Protein AF-Q8KGZ3-F1 (afdb_monomer_lite)

pLDDT: mean 70.49, std 17.7, range [33.31, 92.25]

Radius of gyration: 17.29 Å; chains: 1; bounding box: 45×26×31 Å

InterPro domains:
  IPR012674 Calycin [G3DSA:2.40.128.20] (1-77)
  IPR012674 Calycin [SSF50814] (2-81)
  IPR015304 ZinT domain [PF09223] (1-73)

Sequence (81 aa):
MAYKAESGDQSADEYALRDRLSHQFERITIDGDTVAFFEGGKPLEACYAGDGCEILTSKKGNRMGVKFRFGVALASSHLFG

Structure (mmCIF, N/CA/C/O backbone):
data_AF-Q8KGZ3-F1
#
_entry.id  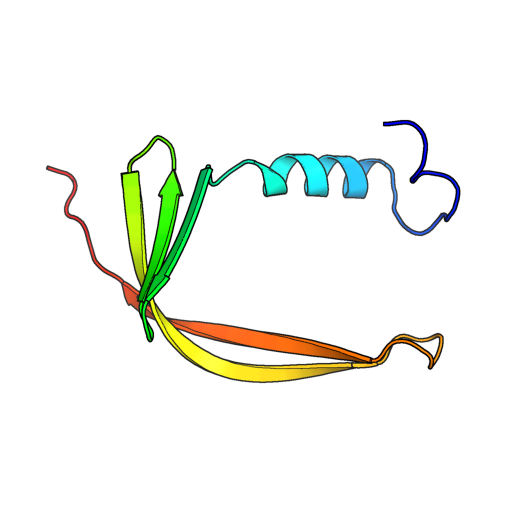 AF-Q8KGZ3-F1
#
loop_
_atom_site.group_PDB
_atom_site.id
_atom_site.type_symbol
_atom_site.label_atom_id
_atom_site.label_alt_id
_atom_site.label_comp_id
_atom_site.label_asym_id
_atom_site.label_entity_id
_atom_site.label_seq_id
_atom_site.pdbx_PDB_ins_code
_atom_site.Cartn_x
_atom_site.Cartn_y
_atom_site.Cartn_z
_atom_site.occupancy
_atom_site.B_iso_or_equiv
_atom_site.auth_seq_id
_atom_site.auth_comp_id
_atom_site.auth_asym_id
_atom_site.auth_atom_id
_atom_site.pdbx_PDB_model_num
ATOM 1 N N . MET A 1 1 ? 23.823 -4.803 16.781 1.00 46.06 1 MET A N 1
ATOM 2 C CA . MET A 1 1 ? 24.274 -3.705 15.894 1.00 46.06 1 MET A CA 1
ATOM 3 C C . MET A 1 1 ? 25.685 -3.906 15.308 1.00 46.06 1 MET A C 1
ATOM 5 O O . MET A 1 1 ? 26.193 -2.984 14.695 1.00 46.06 1 MET A O 1
ATOM 9 N N . ALA A 1 2 ? 26.308 -5.092 15.382 1.00 44.62 2 ALA A N 1
ATOM 10 C CA . ALA A 1 2 ? 27.719 -5.272 14.995 1.00 44.62 2 ALA A CA 1
ATOM 11 C C . ALA A 1 2 ? 27.949 -6.281 13.845 1.00 44.62 2 ALA A C 1
ATOM 13 O O . ALA A 1 2 ? 28.863 -7.090 13.925 1.00 44.62 2 ALA A O 1
ATOM 14 N N . TYR A 1 3 ? 27.117 -6.286 12.791 1.00 39.31 3 TYR A N 1
ATOM 15 C CA . TYR A 1 3 ? 27.339 -7.218 11.661 1.00 39.31 3 TYR A CA 1
ATOM 16 C C . TYR A 1 3 ? 26.993 -6.682 10.256 1.00 39.31 3 TYR A C 1
ATOM 18 O O . TYR A 1 3 ? 27.024 -7.425 9.284 1.00 39.31 3 TYR A O 1
ATOM 26 N N . LYS A 1 4 ? 26.658 -5.394 10.095 1.00 44.19 4 LYS A N 1
ATOM 27 C CA . LYS A 1 4 ? 26.294 -4.814 8.779 1.00 44.19 4 LYS A CA 1
ATOM 28 C C . LYS A 1 4 ? 27.177 -3.635 8.349 1.00 44.19 4 LYS A C 1
ATOM 30 O O . LYS A 1 4 ? 26.731 -2.798 7.580 1.00 44.19 4 LYS A O 1
ATOM 35 N N . ALA A 1 5 ? 28.413 -3.553 8.837 1.00 44.66 5 ALA A N 1
ATOM 36 C CA . ALA A 1 5 ? 29.312 -2.431 8.538 1.00 44.66 5 ALA A CA 1
ATOM 37 C C . ALA A 1 5 ? 30.528 -2.799 7.664 1.00 44.66 5 ALA A C 1
ATOM 39 O O . ALA A 1 5 ? 31.359 -1.939 7.410 1.00 44.66 5 ALA A O 1
ATOM 40 N N . GLU A 1 6 ? 30.643 -4.040 7.175 1.00 42.59 6 GLU A N 1
ATOM 41 C CA . GLU A 1 6 ? 31.826 -4.485 6.407 1.00 42.59 6 GLU A CA 1
ATOM 42 C C . GLU A 1 6 ? 31.602 -4.553 4.885 1.00 42.59 6 GLU A C 1
ATOM 44 O O . GLU A 1 6 ? 32.405 -5.085 4.129 1.00 42.59 6 GLU A O 1
ATOM 49 N N . SER A 1 7 ? 30.500 -4.007 4.376 1.00 44.81 7 SER A N 1
ATOM 50 C CA . SER A 1 7 ? 30.314 -3.837 2.931 1.00 44.81 7 SER A CA 1
ATOM 51 C C . SER A 1 7 ? 29.966 -2.386 2.670 1.00 44.81 7 SER A C 1
ATOM 53 O O . SER A 1 7 ? 28.800 -2.001 2.656 1.00 44.81 7 SER A O 1
ATOM 55 N N . GLY A 1 8 ? 31.023 -1.581 2.570 1.00 50.97 8 GLY A N 1
ATOM 56 C CA . GLY A 1 8 ? 30.949 -0.157 2.294 1.00 50.97 8 GLY A CA 1
ATOM 57 C C . GLY A 1 8 ? 30.248 0.117 0.971 1.00 50.97 8 GLY A C 1
ATOM 58 O O . GLY A 1 8 ? 30.729 -0.297 -0.078 1.00 50.97 8 GLY A O 1
ATOM 59 N N . ASP A 1 9 ? 29.110 0.799 1.058 1.00 51.16 9 ASP A N 1
ATOM 60 C CA . ASP A 1 9 ? 28.564 1.673 0.011 1.00 51.16 9 ASP A CA 1
ATOM 61 C C . ASP A 1 9 ? 27.464 2.592 0.579 1.00 51.16 9 ASP A C 1
ATOM 63 O O . ASP A 1 9 ? 26.541 2.963 -0.129 1.00 51.16 9 ASP A O 1
ATOM 67 N N . GLN A 1 10 ? 27.480 2.906 1.881 1.00 49.41 10 GLN A N 1
ATOM 68 C CA . GLN A 1 10 ? 26.514 3.838 2.475 1.00 49.41 10 GLN A CA 1
ATOM 69 C C . GLN A 1 10 ? 27.231 4.677 3.529 1.00 49.41 10 GLN A C 1
ATOM 71 O O . GLN A 1 10 ? 27.882 4.136 4.427 1.00 49.41 10 GLN A O 1
ATOM 76 N N . SER A 1 11 ? 27.151 6.000 3.389 1.00 51.12 11 SER A N 1
ATOM 77 C CA . SER A 1 11 ? 27.716 6.940 4.361 1.00 51.12 11 SER A CA 1
ATOM 78 C C . SER A 1 11 ? 26.991 6.788 5.706 1.00 51.12 11 SER A C 1
ATOM 80 O O . SER A 1 11 ? 25.812 6.433 5.737 1.00 51.12 11 SER A O 1
ATOM 82 N N . ALA A 1 12 ? 27.662 7.059 6.829 1.00 55.75 12 ALA A N 1
ATOM 83 C CA . ALA A 1 12 ? 27.070 6.935 8.171 1.00 55.75 12 ALA A CA 1
ATOM 84 C C . ALA A 1 12 ? 25.754 7.736 8.331 1.00 55.75 12 ALA A C 1
ATOM 86 O O . ALA A 1 12 ? 24.864 7.327 9.076 1.00 55.75 12 ALA A O 1
ATOM 87 N N . ASP A 1 13 ? 25.610 8.826 7.574 1.00 53.06 13 ASP A N 1
ATOM 88 C CA . ASP A 1 13 ? 24.413 9.673 7.500 1.00 53.06 13 ASP A CA 1
ATOM 89 C C . ASP A 1 13 ? 23.209 8.958 6.849 1.00 53.06 13 ASP A C 1
ATOM 91 O O . ASP A 1 13 ? 22.076 9.030 7.324 1.00 53.06 13 ASP A O 1
ATOM 95 N N . GLU A 1 14 ? 23.465 8.153 5.816 1.00 50.03 14 GLU A N 1
ATOM 96 C CA . GLU A 1 14 ? 22.454 7.353 5.116 1.00 50.03 14 GLU A CA 1
ATOM 97 C C . GLU A 1 14 ? 21.956 6.186 5.988 1.00 50.03 14 GLU A C 1
ATOM 99 O O . GLU A 1 14 ? 20.778 5.821 5.960 1.00 50.03 14 GLU A O 1
ATOM 104 N N . TYR A 1 15 ? 22.840 5.647 6.835 1.00 52.34 15 TYR A N 1
ATOM 105 C CA . TYR A 1 15 ? 22.472 4.679 7.869 1.00 52.34 15 TYR A CA 1
ATOM 106 C C . TYR A 1 15 ? 21.556 5.302 8.930 1.00 52.34 15 TYR A C 1
ATOM 108 O O . TYR A 1 15 ? 20.521 4.721 9.25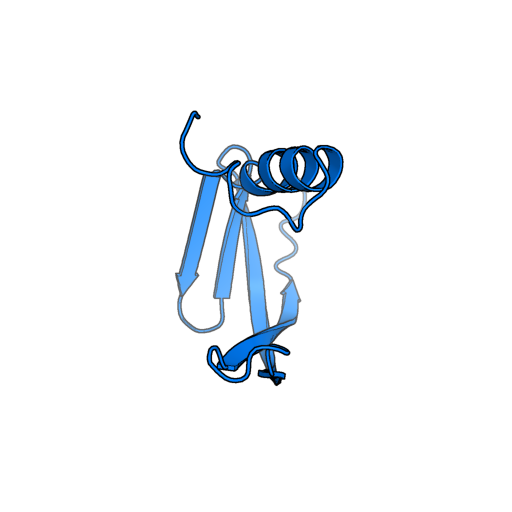4 1.00 52.34 15 TYR A O 1
ATOM 116 N N . ALA A 1 16 ? 21.890 6.497 9.426 1.00 55.22 16 ALA A N 1
ATOM 117 C CA . ALA A 1 16 ? 21.082 7.200 10.421 1.00 55.22 16 ALA A CA 1
ATOM 118 C C . ALA A 1 16 ? 19.691 7.595 9.885 1.00 55.22 16 ALA A C 1
ATOM 120 O O . ALA A 1 16 ? 18.696 7.481 10.602 1.00 55.22 16 ALA A O 1
ATOM 121 N N . LEU A 1 17 ? 19.593 8.002 8.615 1.00 52.91 17 LEU A N 1
ATOM 122 C CA . LEU A 1 17 ? 18.316 8.299 7.954 1.00 52.91 17 LEU A CA 1
ATOM 123 C C . LEU A 1 17 ? 17.437 7.056 7.787 1.00 52.91 17 LEU A C 1
ATOM 125 O O . LEU A 1 17 ? 16.229 7.131 8.020 1.00 52.91 17 LEU A O 1
ATOM 129 N N . ARG A 1 18 ? 18.029 5.908 7.432 1.00 53.12 18 ARG A N 1
ATOM 130 C CA . ARG A 1 18 ? 17.297 4.638 7.326 1.00 53.12 18 ARG A CA 1
ATOM 131 C C . ARG A 1 18 ? 16.684 4.236 8.665 1.00 53.12 18 ARG A C 1
ATOM 133 O O . ARG A 1 18 ? 15.522 3.847 8.692 1.00 53.12 18 ARG A O 1
ATOM 140 N N . ASP A 1 19 ? 17.446 4.365 9.749 1.00 53.19 19 ASP A N 1
ATOM 141 C CA . ASP A 1 19 ? 16.966 4.094 11.106 1.00 53.19 19 ASP A CA 1
ATOM 142 C C . ASP A 1 19 ? 15.913 5.117 11.565 1.00 53.19 19 ASP A C 1
ATOM 144 O O . ASP A 1 19 ? 14.976 4.761 12.274 1.00 53.19 19 ASP A O 1
ATOM 148 N N . ARG A 1 20 ? 15.9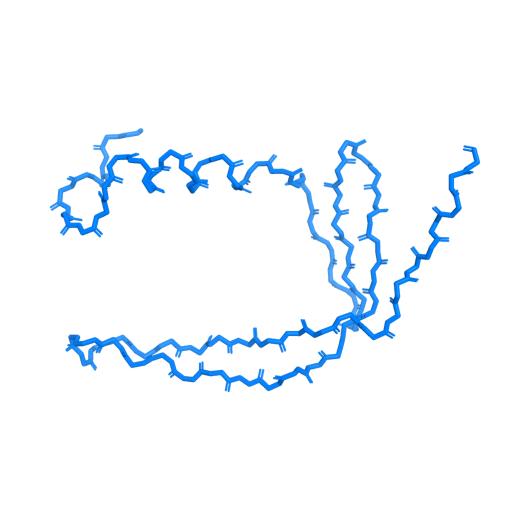87 6.381 11.130 1.00 51.84 20 ARG A N 1
ATOM 149 C CA . ARG A 1 20 ? 14.972 7.389 11.479 1.00 51.84 20 ARG A CA 1
ATOM 150 C C . ARG A 1 20 ? 13.635 7.165 10.766 1.00 51.84 20 ARG A C 1
ATOM 152 O O . ARG A 1 20 ? 12.588 7.352 11.375 1.00 51.84 20 ARG A O 1
ATOM 159 N N . LEU A 1 21 ? 13.663 6.7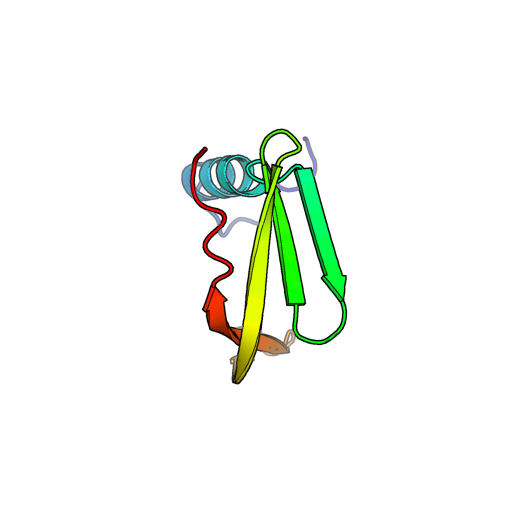59 9.496 1.00 52.56 21 LEU A N 1
ATOM 160 C CA . LEU A 1 21 ? 12.463 6.532 8.678 1.00 52.56 21 LEU A CA 1
ATOM 161 C C . LEU A 1 21 ? 11.759 5.204 8.992 1.00 52.56 21 LEU A C 1
ATOM 163 O O . LEU A 1 21 ? 10.548 5.101 8.819 1.00 52.56 21 LEU A O 1
ATOM 167 N N . SER A 1 22 ? 12.483 4.191 9.478 1.00 55.84 22 SER A N 1
ATOM 168 C CA . SER A 1 22 ? 11.911 2.863 9.740 1.00 55.84 22 SER A CA 1
ATOM 169 C C . SER A 1 22 ? 10.975 2.787 10.951 1.00 55.84 22 SER A C 1
ATOM 171 O O . SER A 1 22 ? 10.354 1.749 11.150 1.00 55.84 22 SER A O 1
ATOM 173 N N . HIS A 1 23 ? 10.869 3.847 11.756 1.00 58.03 23 HIS A N 1
ATOM 174 C CA . HIS A 1 23 ? 10.144 3.822 13.033 1.00 58.03 23 HIS A CA 1
ATOM 175 C C . HIS A 1 23 ? 8.935 4.765 13.092 1.00 58.03 23 HIS A C 1
ATOM 177 O O . HIS A 1 23 ? 8.402 4.982 14.175 1.00 58.03 23 HIS A O 1
ATOM 183 N N . GLN A 1 24 ? 8.500 5.346 11.968 1.00 69.75 24 GLN A N 1
ATOM 184 C CA . GLN A 1 24 ? 7.360 6.269 11.997 1.00 69.75 24 GLN A CA 1
ATOM 185 C C . GLN A 1 24 ? 6.015 5.549 12.196 1.00 69.75 24 GLN A C 1
ATOM 187 O O . GLN A 1 24 ? 5.139 6.074 12.874 1.00 69.75 24 GLN A O 1
ATOM 192 N N . PHE A 1 25 ? 5.857 4.341 11.652 1.00 78.44 25 PHE A N 1
ATOM 193 C CA . PHE A 1 25 ? 4.598 3.598 11.713 1.00 78.44 25 PHE A CA 1
ATOM 194 C C . PHE A 1 25 ? 4.753 2.301 12.501 1.00 78.44 25 PHE A C 1
ATOM 196 O O . PHE A 1 25 ? 5.713 1.554 12.319 1.00 78.44 25 PHE A O 1
ATOM 203 N N . GLU A 1 26 ? 3.778 2.023 13.359 1.00 86.31 26 GLU A N 1
ATOM 204 C CA . GLU A 1 26 ? 3.773 0.859 14.251 1.00 86.31 26 GLU A CA 1
ATOM 205 C C . GLU A 1 26 ? 3.262 -0.398 13.541 1.00 86.31 26 GLU A C 1
ATOM 207 O O . GLU A 1 26 ? 3.667 -1.520 13.847 1.00 86.31 26 GLU A O 1
ATOM 212 N N . ARG A 1 27 ? 2.337 -0.213 12.594 1.00 87.38 27 ARG A N 1
ATOM 213 C CA . ARG A 1 27 ? 1.676 -1.293 11.863 1.00 87.38 27 ARG A CA 1
ATOM 214 C C . ARG A 1 27 ? 1.221 -0.810 10.496 1.00 87.38 27 ARG A C 1
ATOM 216 O O . ARG A 1 27 ? 0.842 0.347 10.334 1.00 87.38 27 ARG A O 1
ATOM 223 N N . ILE A 1 28 ? 1.204 -1.730 9.539 1.00 90.38 28 ILE A N 1
ATOM 224 C CA . ILE A 1 28 ? 0.571 -1.542 8.236 1.00 90.38 28 ILE A CA 1
ATOM 225 C C . ILE A 1 28 ? -0.424 -2.685 8.042 1.00 90.38 28 ILE A C 1
ATOM 227 O O . ILE A 1 28 ? -0.073 -3.842 8.281 1.00 90.38 28 ILE A O 1
ATOM 231 N N . THR A 1 29 ? -1.651 -2.376 7.628 1.00 91.88 29 THR A N 1
ATOM 232 C CA . THR A 1 29 ? -2.614 -3.380 7.152 1.00 91.88 29 THR A CA 1
ATOM 233 C C . THR A 1 29 ? -2.944 -3.115 5.694 1.00 91.88 29 THR A C 1
ATOM 235 O O . THR A 1 29 ? -3.079 -1.964 5.285 1.00 91.88 29 THR A O 1
ATOM 238 N N . ILE A 1 30 ? -3.042 -4.186 4.913 1.00 92.25 30 ILE A N 1
ATOM 239 C CA . ILE A 1 30 ? -3.366 -4.144 3.488 1.00 92.25 30 ILE A CA 1
ATOM 240 C C . ILE A 1 30 ? -4.562 -5.070 3.293 1.00 92.25 30 ILE A C 1
ATOM 242 O O . ILE A 1 30 ? -4.443 -6.269 3.550 1.00 92.25 30 ILE A O 1
ATOM 246 N N . ASP A 1 31 ? -5.690 -4.507 2.873 1.00 90.44 31 ASP A N 1
ATOM 247 C CA . ASP A 1 31 ? -6.918 -5.230 2.545 1.00 90.44 31 ASP A CA 1
ATOM 248 C C . ASP A 1 31 ? -7.398 -4.785 1.161 1.00 90.44 31 ASP A C 1
ATOM 250 O O . ASP A 1 31 ? -7.796 -3.638 0.962 1.00 90.44 31 ASP A O 1
ATOM 254 N N . GLY A 1 32 ? -7.279 -5.674 0.172 1.00 90.88 32 GLY A N 1
ATOM 255 C CA . GLY A 1 32 ? -7.559 -5.336 -1.223 1.00 90.88 32 GLY A CA 1
ATOM 256 C C . GLY A 1 32 ? -6.704 -4.166 -1.726 1.00 90.88 32 GLY A C 1
ATOM 257 O O . GLY A 1 32 ? -5.476 -4.249 -1.753 1.00 90.88 32 GLY A O 1
ATOM 258 N N . ASP A 1 33 ? -7.365 -3.091 -2.150 1.00 90.38 33 ASP A N 1
ATOM 259 C CA . ASP A 1 33 ? -6.765 -1.829 -2.592 1.00 90.38 33 ASP A CA 1
ATOM 260 C C . ASP A 1 33 ? -6.584 -0.812 -1.452 1.00 90.38 33 ASP A C 1
ATOM 262 O O . ASP A 1 33 ? -6.026 0.263 -1.667 1.00 90.38 33 ASP A O 1
ATOM 266 N N . THR A 1 34 ? -7.023 -1.133 -0.235 1.00 88.44 34 THR A N 1
ATOM 267 C CA . THR A 1 34 ? -6.946 -0.244 0.925 1.00 88.44 34 THR A CA 1
ATOM 268 C C . THR A 1 34 ? -5.700 -0.541 1.753 1.00 88.44 34 THR A C 1
ATOM 270 O O . THR A 1 34 ? -5.452 -1.675 2.169 1.00 88.44 34 THR A O 1
ATOM 273 N N . VAL A 1 35 ? -4.911 0.499 2.027 1.00 90.94 35 VAL A N 1
ATOM 274 C CA . VAL A 1 35 ? -3.735 0.426 2.902 1.00 90.94 35 VAL A CA 1
ATOM 275 C C . VAL A 1 35 ? -3.925 1.376 4.075 1.00 90.94 35 VAL A C 1
ATOM 277 O O . VAL A 1 35 ? -4.194 2.563 3.879 1.00 90.94 35 VAL A O 1
ATOM 280 N N . ALA A 1 36 ? -3.734 0.857 5.287 1.00 90.62 36 ALA A N 1
ATOM 281 C CA . ALA A 1 36 ? -3.759 1.632 6.519 1.00 90.62 36 ALA A CA 1
ATOM 282 C C . ALA A 1 36 ? -2.384 1.639 7.186 1.00 90.62 36 ALA A C 1
ATOM 284 O O . ALA A 1 36 ? -1.828 0.581 7.497 1.00 90.62 36 ALA A O 1
ATOM 285 N N . PHE A 1 37 ? -1.863 2.832 7.455 1.00 89.44 37 PHE A N 1
ATOM 286 C CA . PHE A 1 37 ? -0.658 3.045 8.252 1.00 89.44 37 PHE A CA 1
ATOM 287 C C . PHE A 1 37 ? -1.056 3.476 9.661 1.00 89.44 37 PHE A C 1
ATOM 289 O O . PHE A 1 37 ? -1.835 4.407 9.815 1.00 89.44 37 PHE A O 1
ATOM 296 N N . PHE A 1 38 ? -0.539 2.821 10.696 1.00 85.94 38 PHE A N 1
ATOM 297 C CA . PHE A 1 38 ? -0.860 3.162 12.083 1.00 85.94 38 PHE A CA 1
ATOM 298 C C . PHE A 1 38 ? 0.252 4.012 12.698 1.00 85.94 38 PHE A C 1
ATOM 300 O O . PHE A 1 38 ? 1.394 3.556 12.787 1.00 85.94 38 PHE A O 1
ATOM 307 N N . GLU A 1 39 ? -0.096 5.220 13.143 1.00 84.12 39 GLU A N 1
ATOM 308 C CA . GLU A 1 39 ? 0.783 6.137 13.876 1.00 84.12 39 GLU A CA 1
ATOM 309 C C . GLU A 1 39 ? 0.141 6.477 15.230 1.00 84.12 39 GLU A C 1
ATOM 311 O O . GLU A 1 39 ? -0.965 7.022 15.292 1.00 84.12 39 GLU A O 1
ATOM 316 N N . GLY A 1 40 ? 0.794 6.105 16.334 1.00 84.25 40 GLY A N 1
ATOM 317 C CA . GLY A 1 40 ? 0.265 6.318 17.686 1.00 84.25 40 GLY A CA 1
ATOM 318 C C . GLY A 1 40 ? -1.101 5.656 17.906 1.00 84.25 40 GLY A C 1
ATOM 319 O O . GLY A 1 40 ? -1.987 6.246 18.526 1.00 84.25 40 GLY A O 1
ATOM 320 N N . GLY A 1 41 ? -1.308 4.471 17.326 1.00 82.56 41 GLY A N 1
ATOM 321 C CA . GLY A 1 41 ? -2.572 3.732 17.342 1.00 82.56 41 GLY A CA 1
ATOM 322 C C . GLY A 1 41 ? -3.679 4.276 16.426 1.00 82.56 41 GLY A C 1
ATOM 323 O O . GLY A 1 41 ? -4.723 3.631 16.314 1.00 82.56 41 GLY A O 1
ATOM 324 N N . LYS A 1 42 ? -3.477 5.413 15.745 1.00 83.44 42 LYS A N 1
ATOM 325 C CA . LYS A 1 42 ? -4.454 5.988 14.808 1.00 83.44 42 LYS A CA 1
ATOM 326 C C . LYS A 1 42 ? -4.179 5.511 13.376 1.00 83.44 42 LYS A C 1
ATOM 328 O O . LYS A 1 42 ? -3.044 5.650 12.918 1.00 83.44 42 LYS A O 1
ATOM 333 N N . PRO A 1 43 ? -5.175 4.957 12.662 1.00 85.25 43 PRO A N 1
ATOM 334 C CA . PRO A 1 43 ? -5.007 4.560 11.270 1.00 85.25 43 PRO A CA 1
ATOM 335 C C . PRO A 1 43 ? -5.086 5.764 10.321 1.00 85.25 43 PRO A C 1
ATOM 337 O O . PRO A 1 43 ? -6.005 6.577 10.398 1.00 85.25 43 PRO A O 1
ATOM 340 N N . LEU A 1 44 ? -4.140 5.837 9.388 1.00 87.25 44 LEU A N 1
ATOM 341 C CA . LEU A 1 44 ? -4.172 6.666 8.191 1.00 87.25 44 LEU A CA 1
ATOM 342 C C . LEU A 1 44 ? -4.459 5.755 6.995 1.00 87.25 44 LEU A C 1
ATOM 344 O O . LEU A 1 44 ? -3.579 5.014 6.552 1.00 87.25 44 LEU A O 1
ATOM 348 N N . GLU A 1 45 ? -5.695 5.798 6.502 1.00 88.69 45 GLU A N 1
ATOM 349 C CA . GLU A 1 45 ? -6.209 4.872 5.488 1.00 88.69 45 GLU A CA 1
ATOM 350 C C . GLU A 1 45 ? -6.392 5.556 4.133 1.00 88.69 45 GLU A C 1
ATOM 352 O O . GLU A 1 45 ? -6.938 6.661 4.035 1.00 88.69 45 GLU A O 1
ATOM 357 N N . ALA A 1 46 ? -5.969 4.878 3.070 1.00 88.06 46 ALA A N 1
ATOM 358 C CA . ALA A 1 46 ? -6.200 5.317 1.703 1.00 88.06 46 ALA A CA 1
ATOM 359 C C . ALA A 1 46 ? -6.326 4.126 0.748 1.00 88.06 46 ALA A C 1
ATOM 361 O O . ALA A 1 46 ? -5.683 3.092 0.939 1.00 88.06 46 ALA A O 1
ATOM 362 N N . CYS A 1 47 ? -7.121 4.304 -0.307 1.00 90.19 47 CYS A N 1
ATOM 363 C CA . CYS A 1 47 ? -7.160 3.391 -1.444 1.00 90.19 47 CYS A CA 1
ATOM 364 C C . CYS A 1 47 ? -5.996 3.709 -2.382 1.00 90.19 47 CYS A C 1
ATOM 366 O O . CYS A 1 47 ? -5.780 4.873 -2.734 1.00 90.19 47 CYS A O 1
ATOM 368 N N . TYR A 1 48 ? -5.271 2.685 -2.814 1.00 89.19 48 TYR A N 1
ATOM 369 C CA . TYR A 1 48 ? -4.118 2.794 -3.694 1.00 89.19 48 TYR A CA 1
ATOM 370 C C . TYR A 1 48 ? -4.385 2.102 -5.029 1.00 89.19 48 TYR A C 1
ATOM 372 O O . TYR A 1 48 ? -4.745 0.929 -5.083 1.00 89.19 48 TYR A O 1
ATOM 380 N N . ALA A 1 49 ? -4.133 2.816 -6.123 1.00 87.88 49 ALA A N 1
ATOM 381 C CA . ALA A 1 49 ? -4.127 2.252 -7.467 1.00 87.88 49 ALA A CA 1
ATOM 382 C C . ALA A 1 49 ? -2.685 1.998 -7.925 1.00 87.88 49 ALA A C 1
ATOM 384 O O . ALA A 1 49 ? -1.772 2.766 -7.611 1.00 87.88 49 ALA A O 1
ATOM 385 N N . GLY A 1 50 ? -2.471 0.916 -8.676 1.00 86.31 50 GLY A N 1
ATOM 386 C CA . GLY A 1 50 ? -1.167 0.620 -9.267 1.00 86.31 50 GLY A CA 1
ATOM 387 C C . GLY A 1 50 ? -0.767 1.681 -10.295 1.00 86.31 50 GLY A C 1
ATOM 388 O O . GLY A 1 50 ? -1.505 1.928 -11.243 1.00 86.31 50 GLY A O 1
ATOM 389 N N . ASP A 1 51 ? 0.422 2.255 -10.130 1.00 87.94 51 ASP A N 1
ATOM 390 C CA . ASP A 1 51 ? 1.014 3.293 -10.993 1.00 87.94 51 ASP A CA 1
ATOM 391 C C . ASP A 1 51 ? 2.236 2.744 -11.765 1.00 87.94 51 ASP A C 1
ATOM 393 O O . ASP A 1 51 ? 3.269 3.384 -11.987 1.00 87.94 51 ASP A O 1
ATOM 397 N N . GLY A 1 52 ? 2.134 1.464 -12.127 1.00 86.25 52 GLY A N 1
ATOM 398 C CA . GLY A 1 52 ? 3.162 0.720 -12.843 1.00 86.25 52 GLY A CA 1
ATOM 399 C C . GLY A 1 52 ? 4.295 0.184 -11.965 1.00 86.25 52 GLY A C 1
ATOM 400 O O . GLY A 1 52 ? 4.270 0.2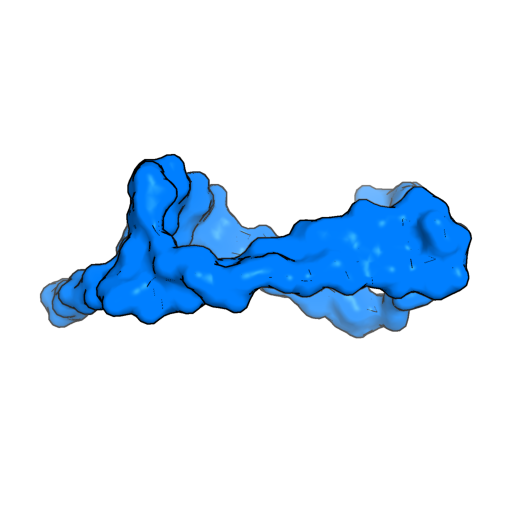09 -10.732 1.00 86.25 52 GLY A O 1
ATOM 401 N N . CYS A 1 53 ? 5.311 -0.359 -12.631 1.00 85.69 53 CYS A N 1
ATOM 402 C CA . CYS A 1 53 ? 6.478 -0.946 -11.988 1.00 85.69 53 CYS A CA 1
ATOM 403 C C . CYS A 1 53 ? 7.765 -0.586 -12.730 1.00 85.69 53 CYS A C 1
ATOM 405 O O . CYS A 1 53 ? 7.784 -0.456 -13.953 1.00 85.69 53 CYS A O 1
ATOM 407 N N . GLU A 1 54 ? 8.852 -0.457 -11.983 1.00 84.38 54 GLU A N 1
ATOM 408 C CA . GLU A 1 54 ? 10.183 -0.172 -12.499 1.00 84.38 54 GLU A CA 1
ATOM 409 C C . GLU A 1 54 ? 11.107 -1.359 -12.237 1.00 84.38 54 GLU A C 1
ATOM 411 O O . GLU A 1 54 ? 11.225 -1.839 -11.105 1.00 84.38 54 GLU A O 1
ATOM 416 N N . ILE A 1 55 ? 11.771 -1.832 -13.290 1.00 80.19 55 ILE A N 1
ATOM 417 C CA . ILE A 1 55 ? 12.776 -2.887 -13.189 1.00 80.19 55 ILE A CA 1
ATOM 418 C C . ILE A 1 55 ? 14.099 -2.237 -12.793 1.00 80.19 55 ILE A C 1
ATOM 420 O O . ILE A 1 55 ? 14.661 -1.427 -13.526 1.00 80.19 55 ILE A O 1
ATOM 424 N N . LEU A 1 56 ? 14.609 -2.617 -11.628 1.00 80.56 56 LEU A N 1
ATOM 425 C CA . LEU A 1 56 ? 15.907 -2.189 -11.144 1.00 80.56 56 LEU A CA 1
ATOM 426 C C . LEU A 1 56 ? 16.986 -3.128 -11.657 1.00 80.56 56 LEU A C 1
ATOM 428 O O . LEU A 1 56 ? 17.093 -4.273 -11.214 1.00 80.56 56 LEU A O 1
ATOM 432 N N . THR A 1 57 ? 17.845 -2.603 -12.519 1.00 70.88 57 THR A N 1
ATOM 433 C CA . THR A 1 57 ? 19.061 -3.292 -12.941 1.00 70.88 57 THR A CA 1
ATOM 434 C C . THR A 1 57 ? 20.215 -2.851 -12.050 1.00 70.88 57 THR A C 1
ATOM 436 O O . THR A 1 57 ? 20.708 -1.727 -12.146 1.00 70.88 57 THR A O 1
ATOM 439 N N . SER A 1 58 ? 20.663 -3.731 -11.152 1.00 65.00 58 SER A N 1
ATOM 440 C CA . SER A 1 58 ? 21.875 -3.473 -10.375 1.00 65.00 58 SER A CA 1
ATOM 441 C C . SER A 1 58 ? 23.113 -3.548 -11.276 1.00 65.00 58 SER A C 1
ATOM 443 O O . SER A 1 58 ? 23.249 -4.479 -12.067 1.00 65.00 58 SER A O 1
ATOM 445 N N . LYS A 1 59 ? 24.064 -2.616 -11.108 1.00 60.66 59 LYS A N 1
ATOM 446 C CA . LYS A 1 59 ? 25.329 -2.556 -11.874 1.00 60.66 59 LYS A CA 1
ATOM 447 C C . LYS A 1 59 ? 26.140 -3.857 -11.847 1.00 60.66 59 LYS A C 1
ATOM 449 O O . LYS A 1 59 ? 26.921 -4.107 -12.756 1.00 60.66 59 LYS A O 1
ATOM 454 N N . LYS A 1 60 ? 25.961 -4.684 -10.812 1.00 66.00 60 LYS A N 1
ATOM 455 C CA . LYS A 1 60 ? 26.635 -5.981 -10.680 1.00 66.00 60 LYS A CA 1
ATOM 456 C C . LYS A 1 60 ? 25.965 -7.114 -11.465 1.00 66.00 60 LYS A C 1
ATOM 458 O O . LYS A 1 60 ? 26.433 -8.226 -11.325 1.00 66.00 60 LYS A O 1
ATOM 463 N N . GLY A 1 61 ? 24.890 -6.881 -12.228 1.00 59.06 61 GLY A N 1
ATOM 464 C CA . GLY A 1 61 ? 24.233 -7.880 -13.096 1.00 59.06 61 GLY A CA 1
ATOM 465 C C . GLY A 1 61 ? 23.427 -8.973 -12.376 1.00 59.06 61 GLY A C 1
ATOM 466 O O . GLY A 1 61 ? 22.572 -9.607 -12.980 1.00 59.06 61 GLY A O 1
ATOM 467 N N . ASN A 1 62 ? 23.642 -9.161 -11.071 1.00 59.66 62 ASN A N 1
ATOM 468 C CA . ASN A 1 62 ? 23.221 -10.378 -10.362 1.00 59.66 62 ASN A CA 1
ATOM 469 C C . ASN A 1 62 ? 21.968 -10.190 -9.489 1.00 59.66 62 ASN A C 1
ATOM 471 O O . ASN A 1 62 ? 21.520 -11.126 -8.832 1.00 59.66 62 ASN A O 1
ATOM 475 N N . ARG A 1 63 ? 21.434 -8.967 -9.407 1.00 61.03 63 ARG A N 1
ATOM 476 C CA . ARG A 1 63 ? 20.244 -8.627 -8.614 1.00 61.03 63 ARG A CA 1
ATOM 477 C C . ARG A 1 63 ? 19.347 -7.721 -9.441 1.00 61.03 63 ARG A C 1
ATOM 479 O O . ARG A 1 63 ? 19.620 -6.528 -9.565 1.00 61.03 63 ARG A O 1
ATOM 486 N N . MET A 1 64 ? 18.304 -8.312 -10.010 1.00 69.56 64 MET A N 1
ATOM 487 C CA . MET A 1 64 ? 17.195 -7.574 -10.599 1.00 69.56 64 MET A CA 1
ATOM 488 C C . MET A 1 64 ? 16.109 -7.439 -9.536 1.00 69.56 64 MET A C 1
ATOM 490 O O . MET A 1 64 ? 15.636 -8.438 -9.000 1.00 69.56 64 MET A O 1
ATOM 494 N N . GLY A 1 65 ? 15.772 -6.203 -9.182 1.00 77.69 65 GLY A N 1
ATOM 495 C CA . GLY A 1 65 ? 14.624 -5.903 -8.330 1.00 77.69 65 GLY A CA 1
ATOM 496 C C . GLY A 1 65 ? 13.475 -5.376 -9.178 1.00 77.69 65 GLY A C 1
ATOM 497 O O . GLY A 1 65 ? 13.705 -4.847 -10.261 1.00 77.69 65 GLY A O 1
ATOM 498 N N . VAL A 1 66 ? 12.247 -5.467 -8.682 1.00 80.88 66 VAL A N 1
ATOM 499 C CA . VAL A 1 66 ? 11.108 -4.742 -9.257 1.00 80.88 66 VAL A CA 1
ATOM 500 C C . VAL A 1 66 ? 10.548 -3.843 -8.168 1.00 80.88 66 VAL A C 1
ATOM 502 O O . VAL A 1 66 ? 10.259 -4.306 -7.066 1.00 80.88 66 VAL A O 1
ATOM 505 N N . LYS A 1 67 ? 10.436 -2.548 -8.458 1.00 86.38 67 LYS A N 1
ATOM 506 C CA . LYS A 1 67 ? 9.732 -1.589 -7.608 1.00 86.38 67 LYS A CA 1
ATOM 507 C C . LYS A 1 67 ? 8.339 -1.385 -8.173 1.00 86.38 67 LYS A C 1
ATOM 509 O O . LYS A 1 67 ? 8.205 -0.919 -9.299 1.00 86.38 67 LYS A O 1
ATOM 514 N N . PHE A 1 68 ? 7.320 -1.702 -7.391 1.00 85.19 68 PHE A N 1
ATOM 515 C CA . PHE A 1 68 ? 5.943 -1.344 -7.715 1.00 85.19 68 PHE A CA 1
ATOM 516 C C . PHE A 1 68 ? 5.655 0.054 -7.176 1.00 85.19 68 PHE A C 1
ATOM 518 O O . PHE A 1 68 ? 6.020 0.364 -6.040 1.00 85.19 68 PHE A O 1
ATOM 525 N N . ARG A 1 69 ? 5.039 0.900 -8.001 1.00 86.31 69 ARG A N 1
ATOM 526 C CA . ARG A 1 69 ? 4.548 2.214 -7.590 1.00 86.31 69 ARG A CA 1
ATOM 527 C C . ARG A 1 69 ? 3.043 2.138 -7.404 1.00 86.31 69 ARG A C 1
ATOM 529 O O . ARG A 1 69 ? 2.346 1.518 -8.203 1.00 86.31 69 ARG A O 1
ATOM 536 N N . PHE A 1 70 ? 2.564 2.779 -6.350 1.00 86.31 70 PHE A N 1
ATOM 537 C CA . PHE A 1 70 ? 1.149 2.885 -6.043 1.00 86.31 70 PHE A CA 1
ATOM 538 C C . PHE A 1 70 ? 0.831 4.344 -5.730 1.00 86.31 70 PHE A C 1
ATOM 540 O O . PHE A 1 70 ? 1.540 4.971 -4.941 1.00 86.31 70 PHE A O 1
ATOM 547 N N . GLY A 1 71 ? -0.213 4.878 -6.356 1.00 85.31 71 GLY A N 1
ATOM 548 C CA . GLY A 1 71 ? -0.718 6.226 -6.111 1.00 85.31 71 GLY A CA 1
ATOM 549 C C . GLY A 1 71 ? -1.988 6.186 -5.267 1.00 85.31 71 GLY A C 1
ATOM 550 O O . GLY A 1 71 ? -2.806 5.283 -5.435 1.00 85.31 71 GLY A O 1
ATOM 551 N N . VAL A 1 72 ? -2.167 7.163 -4.374 1.00 86.31 72 VAL A N 1
ATOM 552 C CA . VAL A 1 72 ? -3.414 7.313 -3.610 1.00 86.31 72 VAL A CA 1
ATOM 553 C C . VAL A 1 72 ? -4.542 7.688 -4.571 1.00 86.31 72 VAL A C 1
ATOM 555 O O . VAL A 1 72 ? -4.519 8.759 -5.173 1.00 86.31 72 VAL A O 1
ATOM 558 N N . ALA A 1 73 ? -5.520 6.799 -4.710 1.00 78.56 73 ALA A N 1
ATOM 559 C CA . ALA A 1 73 ? -6.710 6.990 -5.532 1.00 78.56 73 ALA A CA 1
ATOM 560 C C . ALA A 1 73 ? -7.832 7.693 -4.754 1.00 78.56 73 ALA A C 1
ATOM 562 O O . ALA A 1 73 ? -8.543 8.531 -5.305 1.00 78.56 73 ALA A O 1
ATOM 563 N N . LEU A 1 74 ? -7.968 7.381 -3.463 1.00 79.06 74 LEU A N 1
ATOM 564 C CA . LEU A 1 74 ? -8.915 8.026 -2.559 1.00 79.06 74 LEU A CA 1
ATOM 565 C C . LEU A 1 74 ? -8.296 8.099 -1.162 1.00 79.06 74 LEU A C 1
ATOM 567 O O . LEU A 1 74 ? -8.007 7.071 -0.551 1.00 79.06 74 LEU A O 1
ATOM 571 N N . ALA A 1 75 ? -8.085 9.313 -0.656 1.00 73.44 75 ALA A N 1
ATOM 572 C CA . ALA A 1 75 ? -7.655 9.516 0.721 1.00 73.44 75 ALA A CA 1
ATOM 573 C C . ALA A 1 75 ? -8.890 9.576 1.622 1.00 73.44 75 ALA A C 1
ATOM 575 O O . ALA A 1 75 ? -9.759 10.433 1.427 1.00 73.44 75 ALA A O 1
ATOM 576 N N . SER A 1 76 ? -8.967 8.691 2.617 1.00 63.31 76 SER A N 1
ATOM 577 C CA . SER A 1 76 ? -10.019 8.782 3.620 1.00 63.31 76 SER A CA 1
ATOM 578 C C . SER A 1 76 ? -9.704 9.984 4.506 1.00 63.31 76 SER A C 1
ATOM 580 O O . SER A 1 76 ? -8.780 9.969 5.318 1.00 63.31 76 SER A O 1
ATOM 582 N N . SER A 1 77 ? -10.431 11.079 4.290 1.00 56.72 77 SER A N 1
ATOM 583 C CA . SER A 1 77 ? -10.318 12.278 5.113 1.00 56.72 77 SER A CA 1
ATOM 584 C C . SER A 1 77 ? -11.012 11.986 6.437 1.00 56.72 77 SER A C 1
ATOM 586 O O . SER A 1 77 ? -12.190 12.298 6.602 1.00 56.72 77 SER A O 1
ATOM 588 N N . HIS A 1 78 ? -10.315 11.342 7.375 1.00 51.00 78 HIS A N 1
ATOM 589 C CA . HIS A 1 78 ? -10.784 11.314 8.754 1.00 51.00 78 HIS A CA 1
ATOM 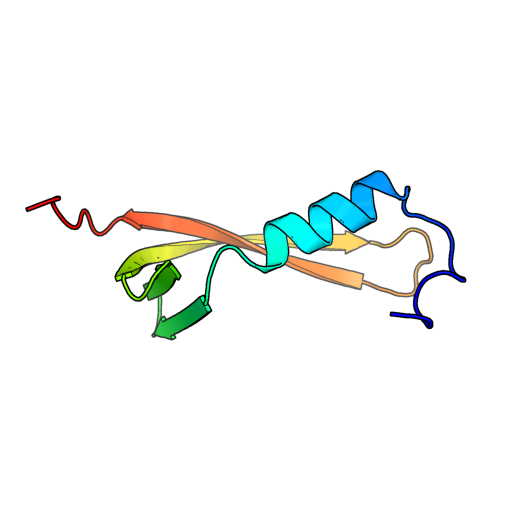590 C C . HIS A 1 78 ? -10.686 12.749 9.274 1.00 51.00 78 HIS A C 1
ATOM 592 O O . HIS A 1 78 ? -9.616 13.244 9.630 1.00 51.00 78 HIS A O 1
ATOM 598 N N . LEU A 1 79 ? -11.823 13.442 9.187 1.00 41.69 79 LEU A N 1
ATOM 599 C CA . LEU A 1 79 ? -12.094 14.724 9.810 1.00 41.69 79 LEU A CA 1
ATOM 600 C C . LEU A 1 79 ? -11.548 14.676 11.238 1.00 41.69 79 LEU A C 1
ATOM 602 O O . LEU A 1 79 ? -11.983 13.854 12.043 1.00 41.69 79 LEU A O 1
ATOM 606 N N . PHE A 1 80 ? -10.577 15.543 11.525 1.00 37.69 80 PHE A N 1
ATOM 607 C CA . PHE A 1 80 ? -10.228 15.910 12.890 1.00 37.69 80 PHE A CA 1
ATOM 608 C C . PHE A 1 80 ? -11.513 16.412 13.567 1.00 37.69 80 PHE A C 1
ATOM 610 O O . PHE A 1 80 ? -11.984 17.507 13.258 1.00 37.69 80 PHE A O 1
ATOM 617 N N . GLY A 1 81 ? -12.095 15.570 14.419 1.00 33.31 81 GLY A N 1
ATOM 618 C CA . GLY A 1 81 ? -13.101 15.927 15.416 1.00 33.31 81 GLY A CA 1
ATOM 619 C C . GLY A 1 81 ? -12.461 16.022 16.789 1.00 33.31 81 GLY A C 1
ATOM 620 O O . GLY A 1 81 ? -11.515 15.238 17.043 1.00 33.31 81 GLY A O 1
#

Secondary structure (DSSP, 8-state):
--SS-SS--S-HHHHHHHHHHTTS-SEEEEETTEEEEEETTEEEEEEEEEEEEEEEE-TTSS-EEEEEEEEEEEE------

Organism: Rhizobium loti (NCBI:txid381)

Foldseek 3Di:
DPDPDPDDDDDVVRVVVVVVVVPQFPDWDDDPQKIWTHGPNDTFIFGKDWPDKDWDQDPVNPDIDIGTDIDGPGGDPPPDD